Protein AF-A0A2E7HKB6-F1 (afdb_monomer)

Foldseek 3Di:
DPPPPCCDPVNVVVVVVVVVPPPCVVVVLVVLCVPPPPCSVVVVVVVVVVVVVVVVVVVVVVVVDDPCPPVVVVCVCVVCVVVVPPDPPDPDD

pLDDT: mean 70.66, std 13.35, range [36.53, 91.12]

Mean predicted aligned error: 14.7 Å

Solvent-accessible surface area (backbone atoms only — not comparable to full-atom values): 5750 Å² total; per-residue (Å²): 135,86,77,78,77,74,67,46,72,67,54,53,48,50,53,52,51,58,62,58,69,35,77,65,49,61,52,49,50,52,53,37,44,73,75,46,48,90,55,30,62,60,58,47,56,53,49,52,54,52,50,52,54,50,51,52,54,48,50,57,50,59,74,68,50,75,94,62,82,56,59,68,60,52,50,53,51,63,68,38,54,72,60,72,72,64,66,99,78,86,89,87,132

Sequence (93 aa):
MHLQRKIGVLGLTMIGVGGVIGSGWLFALMNAAQQAGPAAILSWAICGAAILLIALTYAEVCARLPVAWDGCRTSRMVAWWPLRWAGPHGLAS

Radius of gyration: 24.96 Å; Cα contacts (8 Å, |Δi|>4): 8; chains: 1; bounding box: 54×55×56 Å

Structure (mmCIF, N/CA/C/O backbone):
data_AF-A0A2E7HKB6-F1
#
_entry.id   AF-A0A2E7HKB6-F1
#
loop_
_atom_site.group_PDB
_atom_site.id
_atom_site.type_symbol
_atom_site.label_atom_id
_atom_site.label_alt_id
_atom_site.label_comp_id
_atom_site.label_asym_id
_atom_site.label_entity_id
_atom_site.label_seq_id
_atom_site.pdbx_PDB_ins_code
_atom_site.Cartn_x
_atom_site.Cartn_y
_atom_site.Cartn_z
_atom_site.occupancy
_atom_site.B_iso_or_equiv
_atom_site.auth_seq_id
_atom_site.auth_comp_id
_atom_site.auth_asym_id
_atom_site.auth_atom_id
_atom_site.pdbx_PDB_model_num
ATOM 1 N N . MET A 1 1 ? 25.202 2.005 -22.722 1.00 38.38 1 MET A N 1
ATOM 2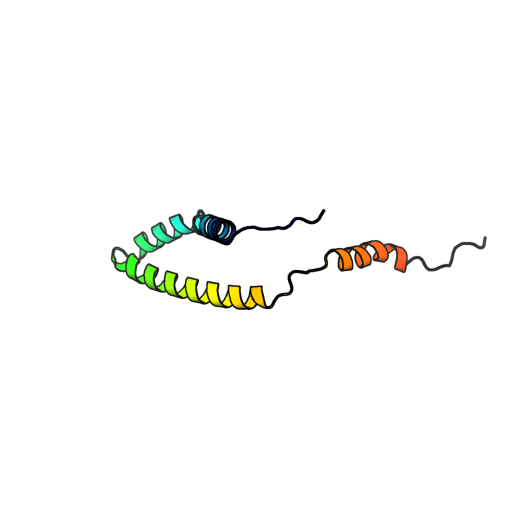 C CA . MET A 1 1 ? 24.977 0.910 -21.753 1.00 38.38 1 MET A CA 1
ATOM 3 C C . MET A 1 1 ? 23.489 0.591 -21.739 1.00 38.38 1 MET A C 1
ATOM 5 O O . MET A 1 1 ? 22.708 1.382 -21.229 1.00 38.38 1 MET A O 1
ATOM 9 N N . HIS A 1 2 ? 23.079 -0.492 -22.400 1.00 36.53 2 HIS A N 1
ATOM 10 C CA . HIS A 1 2 ? 21.675 -0.885 -22.515 1.00 36.53 2 HIS A CA 1
ATOM 11 C C . HIS A 1 2 ? 21.291 -1.649 -21.240 1.00 36.53 2 HIS A C 1
ATOM 13 O O . HIS A 1 2 ? 21.43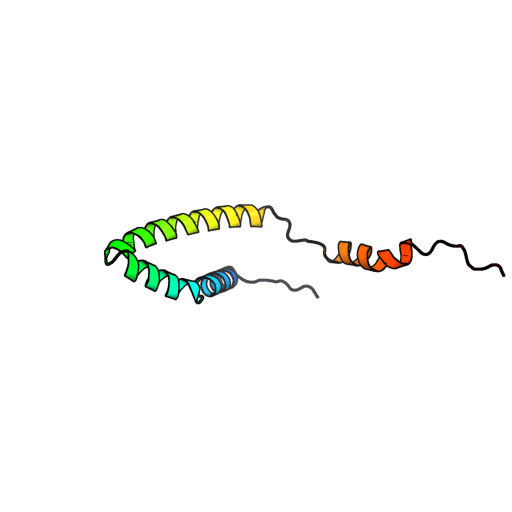5 -2.868 -21.180 1.00 36.53 2 HIS A O 1
ATOM 19 N N . LEU A 1 3 ? 20.867 -0.939 -20.186 1.00 50.69 3 LEU A N 1
ATOM 20 C CA . LEU A 1 3 ? 20.284 -1.601 -19.020 1.00 50.69 3 LEU A CA 1
ATOM 21 C C . LEU A 1 3 ? 18.935 -2.178 -19.445 1.00 50.69 3 LEU A C 1
ATOM 23 O O . LEU A 1 3 ? 17.919 -1.488 -19.464 1.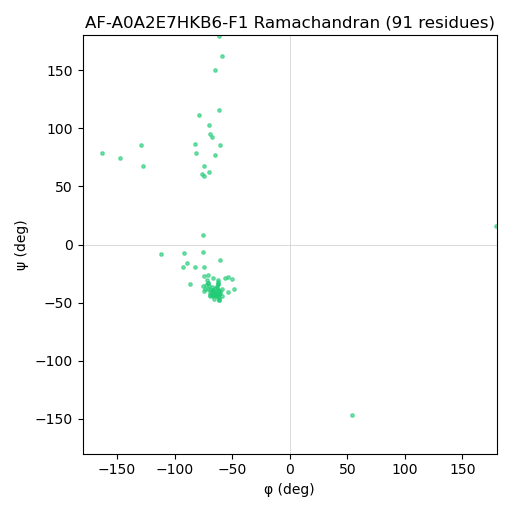00 50.69 3 LEU A O 1
ATOM 27 N N . GLN A 1 4 ? 18.944 -3.457 -19.811 1.00 50.62 4 GLN A N 1
ATOM 28 C CA . GLN A 1 4 ? 17.755 -4.293 -19.881 1.00 50.62 4 GLN A CA 1
ATOM 29 C C . GLN A 1 4 ? 17.174 -4.343 -18.466 1.00 50.62 4 GLN A C 1
ATOM 31 O O . GLN A 1 4 ? 17.514 -5.219 -17.672 1.00 50.62 4 GLN A O 1
ATOM 36 N N . ARG A 1 5 ? 16.356 -3.347 -18.110 1.00 57.41 5 ARG A N 1
ATOM 37 C CA . ARG A 1 5 ? 15.721 -3.226 -16.798 1.00 57.41 5 ARG A CA 1
ATOM 38 C C . ARG A 1 5 ? 14.595 -4.257 -16.720 1.00 57.41 5 ARG A C 1
ATOM 40 O O . ARG A 1 5 ? 13.421 -3.920 -16.689 1.00 57.41 5 ARG A O 1
ATOM 47 N N . LYS A 1 6 ? 14.968 -5.538 -16.709 1.00 57.00 6 LYS A N 1
ATOM 48 C CA . LYS A 1 6 ? 14.105 -6.669 -16.364 1.00 57.00 6 LYS A CA 1
ATOM 49 C C . LYS A 1 6 ? 13.908 -6.658 -14.848 1.00 57.00 6 LYS A C 1
ATOM 51 O O . LYS A 1 6 ? 14.292 -7.588 -14.150 1.00 57.00 6 LYS A O 1
ATOM 56 N N . ILE A 1 7 ? 13.359 -5.569 -14.315 1.00 62.97 7 ILE A N 1
ATOM 57 C CA . ILE A 1 7 ? 12.750 -5.630 -12.992 1.00 62.97 7 ILE A CA 1
ATOM 58 C C . ILE A 1 7 ? 11.493 -6.460 -13.230 1.00 62.97 7 ILE A C 1
ATOM 60 O O . ILE A 1 7 ? 10.555 -6.001 -13.874 1.00 62.97 7 ILE A O 1
ATOM 64 N N . GLY A 1 8 ? 11.540 -7.733 -12.839 1.00 75.75 8 GLY A N 1
ATOM 65 C CA . GLY A 1 8 ? 10.378 -8.608 -12.934 1.00 75.75 8 GLY A CA 1
ATOM 66 C C . GLY A 1 8 ? 9.219 -8.031 -12.125 1.00 75.75 8 GLY A C 1
ATOM 67 O O . GLY A 1 8 ? 9.428 -7.201 -11.239 1.00 75.75 8 GLY A O 1
ATOM 68 N N . VAL A 1 9 ? 8.002 -8.504 -12.391 1.00 77.75 9 VAL A N 1
ATOM 69 C CA . VAL A 1 9 ? 6.794 -8.098 -11.649 1.00 77.75 9 VAL A CA 1
ATOM 70 C C . VAL A 1 9 ? 7.027 -8.170 -10.135 1.00 77.75 9 VAL A C 1
ATOM 72 O O . VAL A 1 9 ? 6.653 -7.252 -9.420 1.00 77.75 9 VAL A O 1
ATOM 75 N N . LEU A 1 10 ? 7.765 -9.186 -9.673 1.00 80.31 10 LEU A N 1
ATOM 76 C CA . LEU A 1 10 ? 8.171 -9.349 -8.276 1.00 80.31 10 LEU A CA 1
ATOM 77 C C . LEU A 1 10 ? 9.034 -8.191 -7.735 1.00 80.31 10 LEU A C 1
ATOM 79 O O . LEU A 1 10 ? 8.866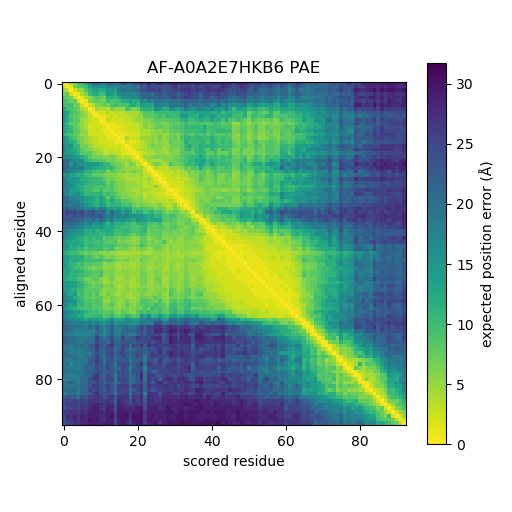 -7.770 -6.599 1.00 80.31 10 LEU A O 1
ATOM 83 N N . GLY A 1 11 ? 9.968 -7.662 -8.528 1.00 80.62 11 GLY A N 1
ATOM 84 C CA . GLY A 1 11 ? 10.801 -6.531 -8.111 1.00 80.62 11 GLY A CA 1
ATOM 85 C C . GLY A 1 11 ? 10.007 -5.226 -8.049 1.00 80.62 11 GLY A C 1
ATOM 86 O O . GLY A 1 11 ? 10.186 -4.440 -7.123 1.00 80.62 11 GLY A O 1
ATOM 87 N N . LEU A 1 12 ? 9.083 -5.023 -8.992 1.00 77.69 12 LEU A N 1
ATOM 88 C CA . LEU A 1 12 ? 8.167 -3.879 -8.987 1.00 77.69 12 LEU A CA 1
ATOM 89 C C . LEU A 1 12 ? 7.201 -3.927 -7.798 1.00 77.69 12 LEU A C 1
ATOM 91 O O . LEU A 1 12 ? 7.007 -2.908 -7.136 1.00 77.69 12 LEU A O 1
ATOM 95 N N . THR A 1 13 ? 6.638 -5.096 -7.484 1.00 82.12 13 THR A N 1
ATOM 96 C CA . THR A 1 13 ? 5.758 -5.250 -6.320 1.00 82.12 13 THR A CA 1
ATOM 97 C C . THR A 1 13 ? 6.523 -5.089 -5.015 1.00 82.12 13 THR A C 1
ATOM 99 O O . THR A 1 13 ? 6.028 -4.401 -4.133 1.00 82.12 13 THR A O 1
ATOM 102 N N . MET A 1 14 ? 7.744 -5.619 -4.890 1.00 82.75 14 MET A N 1
ATOM 103 C CA . MET A 1 14 ? 8.570 -5.433 -3.687 1.00 82.75 14 MET A CA 1
ATOM 104 C C . MET A 1 14 ? 8.945 -3.966 -3.440 1.00 82.75 14 MET A C 1
ATOM 106 O O . MET A 1 14 ? 8.935 -3.523 -2.295 1.00 82.75 14 MET A O 1
ATOM 110 N N . ILE A 1 15 ? 9.214 -3.187 -4.493 1.00 82.81 15 ILE A N 1
ATOM 111 C CA . ILE A 1 15 ? 9.452 -1.739 -4.372 1.00 82.81 15 ILE A CA 1
ATOM 112 C C . ILE A 1 15 ? 8.174 -1.014 -3.929 1.00 82.81 15 ILE A C 1
ATOM 114 O O . ILE A 1 15 ? 8.227 -0.174 -3.033 1.00 82.81 15 ILE A O 1
ATOM 118 N N . GLY A 1 16 ? 7.024 -1.359 -4.518 1.00 77.81 16 GLY A N 1
ATOM 119 C CA . GLY A 1 16 ? 5.733 -0.798 -4.114 1.00 77.81 16 GLY A CA 1
ATOM 120 C C . GLY A 1 16 ? 5.384 -1.126 -2.660 1.00 77.81 16 GLY A C 1
ATOM 121 O O . GLY A 1 16 ? 5.055 -0.234 -1.884 1.00 77.81 16 GLY A O 1
ATOM 122 N N . VAL A 1 17 ? 5.533 -2.391 -2.264 1.00 81.81 17 VAL A N 1
ATOM 123 C CA . VAL A 1 17 ? 5.280 -2.876 -0.900 1.00 81.81 17 VAL A CA 1
ATOM 124 C C . VAL A 1 17 ? 6.239 -2.222 0.099 1.00 81.81 17 VAL A C 1
ATOM 126 O O . VAL A 1 17 ? 5.792 -1.732 1.133 1.00 81.81 17 VAL A O 1
ATOM 129 N N . GLY A 1 18 ? 7.532 -2.122 -0.222 1.00 81.25 18 GLY A N 1
ATOM 130 C CA . GLY A 1 18 ? 8.511 -1.425 0.617 1.00 81.25 18 GLY A CA 1
ATOM 131 C C . GL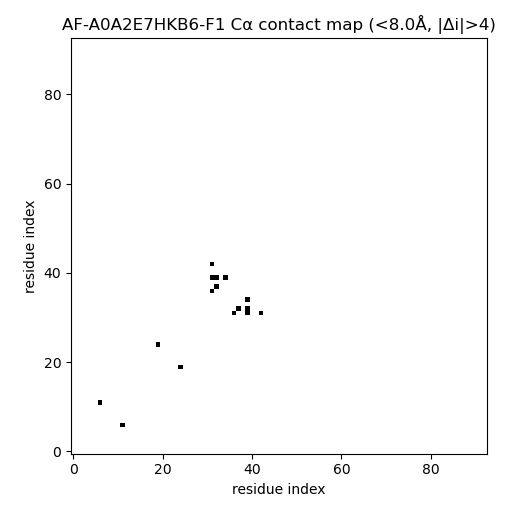Y A 1 18 ? 8.219 0.071 0.780 1.00 81.25 18 GLY A C 1
ATOM 132 O O . GLY A 1 18 ? 8.433 0.619 1.858 1.00 81.25 18 GLY A O 1
ATOM 133 N N . GLY A 1 19 ? 7.677 0.724 -0.254 1.00 79.94 19 GLY A N 1
ATOM 134 C CA . GLY A 1 19 ? 7.239 2.121 -0.187 1.00 79.94 19 GLY A CA 1
ATOM 135 C C . GLY A 1 19 ? 5.994 2.334 0.682 1.00 79.94 19 GLY A C 1
ATOM 136 O O . GLY A 1 19 ? 5.907 3.336 1.389 1.00 79.94 19 GLY A O 1
ATOM 137 N N . VAL A 1 20 ? 5.052 1.384 0.674 1.00 77.75 20 VAL A N 1
ATOM 138 C CA . VAL A 1 20 ? 3.821 1.442 1.486 1.00 77.75 20 VAL A CA 1
ATOM 139 C C . VAL A 1 20 ? 4.090 1.129 2.963 1.00 77.75 20 VAL A C 1
ATOM 141 O O . VAL A 1 20 ? 3.501 1.764 3.834 1.00 77.75 20 VAL A O 1
ATOM 144 N N . ILE A 1 21 ? 5.014 0.207 3.264 1.00 83.56 21 ILE A N 1
ATOM 145 C CA . ILE A 1 21 ? 5.366 -0.221 4.637 1.00 83.56 21 ILE A CA 1
ATOM 146 C C . ILE A 1 21 ? 6.237 0.825 5.389 1.00 83.56 21 ILE A C 1
ATOM 148 O O . ILE A 1 21 ? 6.698 0.590 6.504 1.00 83.56 21 ILE A O 1
ATOM 152 N N . GLY A 1 22 ? 6.443 2.023 4.829 1.00 78.56 22 GLY A N 1
ATOM 153 C CA . GLY A 1 22 ? 7.161 3.118 5.492 1.00 78.56 22 GLY A CA 1
ATOM 154 C C . GLY A 1 22 ? 6.518 3.613 6.801 1.00 78.56 22 GLY A C 1
ATOM 155 O O . GLY A 1 22 ? 5.449 3.171 7.227 1.00 78.56 22 GLY A O 1
ATOM 156 N N . SER A 1 23 ? 7.156 4.601 7.437 1.00 72.38 23 SER A N 1
ATOM 157 C CA . SER A 1 23 ? 6.748 5.144 8.746 1.00 72.38 23 SER A CA 1
ATOM 158 C C . SER A 1 23 ? 5.280 5.600 8.812 1.00 72.38 23 SER A C 1
ATOM 160 O O . SER A 1 23 ? 4.659 5.508 9.869 1.00 72.38 23 SER A O 1
ATOM 162 N N . GLY A 1 24 ? 4.685 6.014 7.689 1.00 71.75 24 GLY A N 1
ATOM 163 C CA . GLY A 1 24 ? 3.282 6.432 7.607 1.00 71.75 24 GLY A CA 1
ATOM 164 C C . GLY A 1 24 ? 2.258 5.344 7.955 1.00 71.75 24 GLY A C 1
ATOM 165 O O . GLY A 1 24 ? 1.218 5.670 8.519 1.00 71.75 24 GLY A O 1
ATOM 166 N N . TRP A 1 25 ? 2.543 4.063 7.700 1.00 79.44 25 TRP A N 1
ATOM 167 C CA . TRP A 1 25 ? 1.613 2.963 7.998 1.00 79.44 25 TRP A CA 1
ATOM 168 C C . TRP A 1 25 ? 1.441 2.734 9.503 1.00 79.44 25 TRP A C 1
ATOM 170 O O . TRP A 1 25 ? 0.323 2.569 9.995 1.00 79.44 25 TRP A O 1
ATOM 180 N N . LEU A 1 26 ? 2.549 2.788 10.251 1.00 76.38 26 LEU A N 1
ATOM 181 C CA . LEU A 1 26 ? 2.547 2.618 11.706 1.00 76.38 26 LEU A CA 1
ATOM 182 C C . LEU A 1 26 ? 1.836 3.786 12.401 1.00 76.38 26 LEU A C 1
ATOM 184 O O . LEU A 1 26 ? 1.002 3.570 13.282 1.00 76.38 26 LEU A O 1
ATOM 188 N N . PHE A 1 27 ? 2.108 5.022 11.969 1.00 76.00 27 PHE A N 1
ATOM 189 C CA . PHE A 1 27 ? 1.457 6.207 12.531 1.00 76.00 27 PHE A CA 1
ATOM 190 C C . PHE A 1 27 ? -0.022 6.320 12.129 1.00 76.00 27 PHE A C 1
ATOM 192 O O . PHE A 1 27 ? -0.835 6.752 12.946 1.00 76.00 27 PHE A O 1
ATOM 199 N N . ALA A 1 28 ? -0.400 5.879 10.923 1.00 75.81 28 ALA A N 1
ATOM 200 C CA . ALA A 1 28 ? -1.799 5.827 10.499 1.00 75.81 28 ALA A CA 1
ATOM 201 C C . ALA A 1 28 ? -2.615 4.821 11.327 1.00 75.81 28 ALA A C 1
ATOM 203 O O . ALA A 1 28 ? -3.722 5.155 11.749 1.00 75.81 28 ALA A O 1
ATOM 204 N N . LEU A 1 29 ? -2.069 3.630 11.620 1.00 77.19 29 LEU A N 1
ATOM 205 C CA . LEU A 1 29 ? -2.712 2.661 12.521 1.00 77.19 29 LEU A CA 1
ATOM 206 C C . LEU A 1 29 ? -2.892 3.228 13.923 1.00 77.19 29 LEU A C 1
ATOM 208 O O . LEU A 1 29 ? -3.972 3.113 14.495 1.00 77.19 29 LEU A O 1
ATOM 212 N N . MET A 1 30 ? -1.832 3.829 14.466 1.00 77.12 30 MET A N 1
ATOM 213 C CA . MET A 1 30 ? -1.851 4.372 15.818 1.00 77.12 30 MET A CA 1
ATOM 214 C C . MET A 1 30 ? -2.900 5.479 15.948 1.00 77.12 30 MET A C 1
ATOM 216 O O . MET A 1 30 ? -3.725 5.433 16.856 1.00 77.12 30 MET A O 1
ATOM 220 N N . ASN A 1 31 ? -2.953 6.411 14.993 1.00 75.44 31 ASN A N 1
ATOM 221 C CA . ASN A 1 31 ? -3.964 7.468 14.982 1.00 75.44 31 ASN A CA 1
ATOM 222 C C . ASN A 1 31 ? -5.385 6.935 14.749 1.00 75.44 31 ASN A C 1
ATOM 224 O O . ASN A 1 31 ? -6.317 7.416 15.392 1.00 75.44 31 ASN A O 1
ATOM 228 N N . ALA A 1 32 ? -5.563 5.941 13.873 1.00 74.06 32 ALA A N 1
ATOM 229 C CA . ALA A 1 32 ? -6.869 5.330 13.626 1.00 74.06 32 ALA A CA 1
ATOM 230 C C . ALA A 1 32 ? -7.384 4.554 14.851 1.00 74.06 32 ALA A C 1
ATOM 232 O O . ALA A 1 32 ? -8.558 4.665 15.198 1.00 74.06 32 ALA A O 1
ATOM 233 N N . ALA A 1 33 ? -6.510 3.816 15.540 1.00 74.62 33 ALA A N 1
ATOM 234 C CA . ALA A 1 33 ? -6.849 3.082 16.757 1.00 74.62 33 ALA A CA 1
ATOM 235 C C . ALA A 1 33 ? -7.193 4.023 17.924 1.00 74.62 33 ALA A C 1
ATOM 237 O O . ALA A 1 33 ? -8.141 3.756 18.661 1.00 74.62 33 ALA A O 1
ATOM 238 N N . GLN A 1 34 ? -6.466 5.138 18.063 1.00 71.88 34 GLN A N 1
ATOM 239 C CA . GLN A 1 34 ? -6.720 6.157 19.090 1.00 71.88 34 GLN A CA 1
ATOM 240 C C . GLN A 1 34 ? -8.044 6.904 18.860 1.00 71.88 34 GLN A C 1
ATOM 242 O O . GLN A 1 34 ? -8.733 7.226 19.822 1.00 71.88 34 GLN A O 1
ATOM 247 N N . GLN A 1 35 ? -8.414 7.169 17.602 1.00 70.94 35 GLN A N 1
ATOM 248 C CA . GLN A 1 35 ? -9.621 7.938 17.272 1.00 70.94 35 GLN A CA 1
ATOM 249 C C . GLN A 1 35 ? -10.898 7.090 17.184 1.00 70.94 35 GLN A C 1
ATOM 251 O O . GLN A 1 35 ? -11.966 7.585 17.530 1.00 70.94 35 GLN A O 1
ATOM 256 N N . ALA A 1 36 ? -10.823 5.838 16.717 1.00 66.06 36 ALA A N 1
ATOM 257 C CA . ALA A 1 36 ? -12.015 5.045 16.386 1.00 66.06 36 ALA A CA 1
ATOM 258 C C . ALA A 1 36 ? -12.270 3.836 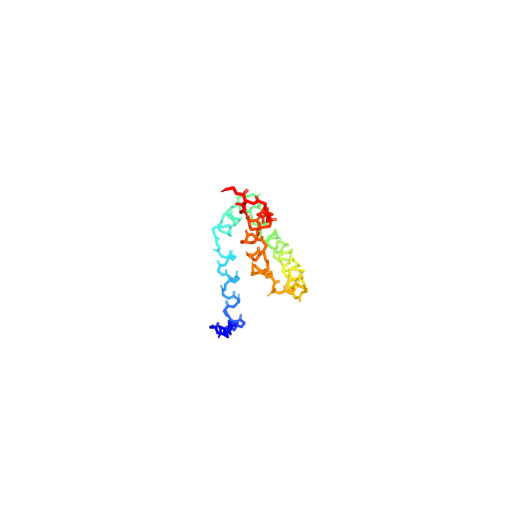17.310 1.00 66.06 36 ALA A C 1
ATOM 260 O O . ALA A 1 36 ? -13.316 3.193 17.188 1.00 66.06 36 ALA A O 1
ATOM 261 N N . GLY A 1 37 ? -11.352 3.486 18.222 1.00 69.31 37 GLY A N 1
ATOM 262 C CA . GLY A 1 37 ? -11.475 2.255 19.015 1.00 69.31 37 GLY A CA 1
ATOM 263 C C . GLY A 1 37 ? -11.653 1.013 18.111 1.00 69.31 37 GLY A C 1
ATOM 264 O O . GLY A 1 37 ? -11.125 0.996 16.998 1.00 69.31 37 GLY A O 1
ATOM 265 N N . PRO A 1 38 ? -12.411 -0.033 18.501 1.00 67.94 38 PRO A N 1
ATOM 266 C CA . PRO A 1 38 ? -12.590 -1.243 17.681 1.00 67.94 38 PRO A CA 1
ATOM 267 C C . PRO A 1 38 ? -13.242 -0.998 16.302 1.00 67.94 38 PRO A C 1
ATOM 269 O O . PRO A 1 38 ? -13.155 -1.860 15.428 1.00 67.94 38 PRO A O 1
ATOM 272 N N . ALA A 1 39 ? -13.832 0.181 16.056 1.00 72.38 39 ALA A N 1
ATOM 273 C CA . ALA A 1 39 ? -14.351 0.569 14.741 1.00 72.38 39 ALA A CA 1
ATOM 274 C C . ALA A 1 39 ? -13.250 0.963 13.730 1.00 72.38 39 ALA A C 1
ATOM 276 O O . ALA A 1 39 ? -13.540 1.143 12.545 1.00 72.38 39 ALA A O 1
ATOM 277 N N . ALA A 1 40 ? -11.981 1.048 14.151 1.00 72.44 40 ALA A N 1
ATOM 278 C CA . ALA A 1 40 ? -10.844 1.373 13.282 1.00 72.44 40 ALA A CA 1
ATOM 279 C C . ALA A 1 40 ? -10.707 0.428 12.070 1.00 72.44 40 ALA A C 1
ATOM 281 O O . ALA A 1 40 ? -10.255 0.851 11.006 1.00 72.44 40 ALA A O 1
ATOM 282 N N . ILE A 1 41 ? -11.157 -0.824 12.202 1.00 75.19 41 ILE A N 1
ATOM 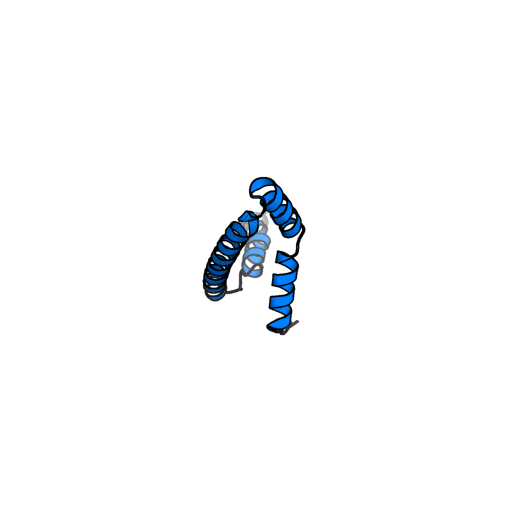283 C CA . ILE A 1 41 ? -11.132 -1.839 11.136 1.00 75.19 41 ILE A CA 1
ATOM 284 C C . ILE A 1 41 ? -12.015 -1.435 9.941 1.00 75.19 41 ILE A C 1
ATOM 286 O O . ILE A 1 41 ? -11.635 -1.667 8.793 1.00 75.19 41 ILE A O 1
ATOM 290 N N . LEU A 1 42 ? -13.157 -0.779 10.183 1.00 78.44 42 LEU A N 1
ATOM 291 C CA . LEU A 1 42 ? -14.059 -0.318 9.116 1.00 78.44 42 LEU A CA 1
ATOM 292 C C . LEU A 1 42 ? -13.438 0.823 8.301 1.00 78.44 42 LEU A C 1
ATOM 294 O O . LEU A 1 42 ? -13.478 0.799 7.073 1.00 78.44 42 LEU A O 1
ATOM 298 N N . SER A 1 43 ? -12.813 1.790 8.980 1.00 82.75 43 SER A N 1
ATOM 299 C CA . SER A 1 43 ? -12.075 2.883 8.327 1.00 82.75 43 SER A CA 1
ATOM 300 C C . SER A 1 43 ? -10.948 2.340 7.444 1.00 82.75 43 SER A C 1
ATOM 302 O O . SER A 1 43 ? -10.732 2.794 6.320 1.00 82.75 43 SER A O 1
ATOM 304 N N . TRP A 1 44 ? -10.288 1.284 7.914 1.00 80.25 44 TRP A N 1
ATOM 305 C CA . TRP A 1 44 ? -9.225 0.608 7.188 1.00 80.25 44 TRP A CA 1
ATOM 306 C C . TRP A 1 44 ? -9.684 -0.078 5.903 1.00 80.25 44 TRP A C 1
ATOM 308 O O . TRP A 1 44 ? -9.031 0.061 4.869 1.00 80.25 44 TRP A O 1
ATOM 318 N N . ALA A 1 45 ? -10.826 -0.764 5.943 1.00 84.62 45 ALA A N 1
ATOM 319 C CA . ALA A 1 45 ? -11.409 -1.385 4.757 1.00 84.62 45 ALA A CA 1
ATOM 320 C C . ALA A 1 45 ? -11.747 -0.339 3.678 1.00 84.62 45 ALA A C 1
ATOM 322 O O . ALA A 1 45 ? -11.442 -0.536 2.500 1.00 84.62 45 ALA A O 1
ATOM 323 N N . ILE A 1 46 ? -12.309 0.803 4.086 1.00 86.25 46 ILE A N 1
ATOM 324 C CA . ILE A 1 46 ? -12.646 1.911 3.179 1.00 86.25 46 ILE A CA 1
ATOM 325 C C . ILE A 1 46 ? -11.372 2.549 2.607 1.00 86.25 46 ILE A C 1
ATOM 327 O O . ILE A 1 46 ? -11.292 2.809 1.406 1.00 86.25 46 ILE A O 1
ATOM 331 N N . CYS A 1 47 ? -10.350 2.748 3.442 1.00 85.00 47 CYS A N 1
ATOM 332 C CA . CYS A 1 47 ? -9.059 3.282 3.016 1.00 85.00 47 CYS A CA 1
ATOM 333 C C . CYS A 1 47 ? -8.364 2.352 2.004 1.00 85.00 47 CYS A C 1
ATOM 335 O O . CYS A 1 47 ? -7.907 2.811 0.959 1.00 85.00 47 CYS A O 1
ATOM 337 N N . GLY A 1 48 ? -8.361 1.037 2.251 1.00 85.38 48 GLY A N 1
ATOM 338 C CA . GLY A 1 48 ? -7.815 0.043 1.320 1.00 85.38 48 GLY A CA 1
ATOM 339 C C . GLY A 1 48 ? -8.523 0.046 -0.038 1.00 85.38 48 GLY A C 1
ATOM 340 O O . GLY A 1 48 ? -7.864 0.021 -1.079 1.00 85.38 48 GLY A O 1
ATOM 341 N N . ALA A 1 49 ? -9.855 0.157 -0.040 1.00 89.06 49 ALA A N 1
ATOM 342 C CA . ALA A 1 49 ? -10.632 0.280 -1.272 1.00 89.06 49 ALA A CA 1
ATOM 343 C C . ALA A 1 49 ? -10.299 1.573 -2.042 1.00 89.06 49 ALA A C 1
ATOM 345 O O . ALA A 1 49 ? -10.108 1.536 -3.259 1.00 89.06 49 ALA A O 1
ATOM 346 N N . ALA A 1 50 ? -10.165 2.705 -1.344 1.00 90.25 50 ALA A N 1
ATOM 347 C CA . ALA A 1 50 ? -9.782 3.975 -1.958 1.00 90.25 50 ALA A CA 1
ATOM 348 C C . ALA A 1 50 ? -8.366 3.923 -2.564 1.00 90.25 50 ALA A C 1
ATOM 350 O O . ALA A 1 50 ? -8.165 4.351 -3.700 1.00 90.25 50 ALA A O 1
ATOM 351 N N . ILE A 1 51 ? -7.396 3.343 -1.849 1.00 86.44 51 ILE A N 1
ATOM 352 C CA . ILE A 1 51 ? -6.015 3.184 -2.330 1.00 86.44 51 ILE A CA 1
ATOM 353 C C . ILE A 1 51 ? -5.964 2.295 -3.580 1.00 86.44 51 ILE A C 1
ATOM 355 O O . ILE A 1 51 ? -5.230 2.617 -4.512 1.00 86.44 51 ILE A O 1
ATOM 359 N N . LEU A 1 52 ? -6.762 1.222 -3.652 1.00 86.94 52 LEU A N 1
ATOM 360 C CA . LEU A 1 52 ? -6.847 0.370 -4.848 1.00 86.94 52 LEU A CA 1
ATOM 361 C C . LEU A 1 52 ? -7.350 1.137 -6.079 1.00 86.94 52 LEU A C 1
ATOM 363 O O . LEU A 1 52 ? -6.782 0.997 -7.163 1.00 86.94 52 LEU A O 1
ATOM 367 N N . LEU A 1 53 ? -8.375 1.978 -5.916 1.00 91.12 53 LEU A N 1
ATOM 368 C CA . LEU A 1 53 ? -8.890 2.822 -7.001 1.00 91.12 53 LEU A CA 1
ATOM 369 C C . LEU A 1 53 ? -7.843 3.844 -7.472 1.00 91.12 53 LEU A C 1
ATOM 371 O O . LEU A 1 53 ? -7.668 4.062 -8.675 1.00 91.12 53 LEU A O 1
ATOM 375 N N . ILE A 1 54 ? -7.105 4.440 -6.534 1.00 89.38 54 ILE A N 1
ATOM 376 C CA . ILE A 1 54 ? -6.011 5.368 -6.848 1.00 89.38 54 ILE A CA 1
ATOM 377 C C . ILE A 1 54 ? -4.872 4.633 -7.567 1.00 89.38 54 ILE A C 1
ATOM 379 O O . ILE A 1 54 ? -4.356 5.125 -8.565 1.00 89.38 54 ILE A O 1
ATOM 383 N N . ALA A 1 55 ? -4.501 3.434 -7.118 1.00 87.00 55 ALA A N 1
ATOM 384 C CA . ALA A 1 55 ? -3.454 2.639 -7.753 1.00 87.00 55 ALA A CA 1
ATOM 385 C C . ALA A 1 55 ? -3.820 2.253 -9.195 1.00 87.00 55 ALA A C 1
ATOM 387 O O . ALA A 1 55 ? -2.965 2.312 -10.079 1.00 87.00 55 ALA A O 1
ATOM 388 N N . LEU A 1 56 ? -5.088 1.914 -9.452 1.00 88.06 56 LEU A N 1
ATOM 389 C CA . LEU A 1 56 ? -5.574 1.595 -10.795 1.00 88.06 56 LEU A CA 1
ATOM 390 C C . LEU A 1 56 ? -5.522 2.815 -11.725 1.00 88.06 56 LEU A C 1
ATOM 392 O O . LEU A 1 56 ? -5.014 2.720 -12.841 1.00 88.06 56 LEU A O 1
ATOM 396 N N . THR A 1 57 ? -5.997 3.974 -11.260 1.00 89.81 57 THR A N 1
ATOM 397 C CA . THR A 1 57 ? -5.936 5.218 -12.049 1.00 89.81 57 THR A CA 1
ATOM 398 C C . THR A 1 57 ? -4.495 5.667 -12.285 1.00 89.81 57 THR A C 1
ATOM 400 O O . THR A 1 57 ? -4.156 6.095 -13.387 1.00 89.81 57 THR A O 1
ATOM 403 N N . TYR A 1 58 ? -3.614 5.498 -11.298 1.00 82.75 58 TYR A N 1
ATOM 404 C CA . TYR A 1 58 ? -2.186 5.761 -11.450 1.00 82.75 58 TYR A CA 1
ATOM 405 C C . TYR A 1 58 ? -1.534 4.819 -12.471 1.00 82.75 58 TYR A C 1
ATOM 407 O O . TYR A 1 58 ? -0.779 5.280 -13.322 1.00 82.75 58 TYR A O 1
ATOM 415 N N . ALA A 1 59 ? -1.865 3.524 -12.452 1.00 85.44 59 ALA A N 1
ATOM 416 C CA . ALA A 1 59 ? -1.377 2.558 -13.437 1.00 85.44 59 ALA A CA 1
ATOM 417 C C . ALA A 1 59 ? -1.829 2.907 -14.867 1.00 85.44 59 ALA A C 1
ATOM 419 O O . ALA A 1 59 ? -1.012 2.866 -15.787 1.00 85.44 59 ALA A O 1
ATOM 420 N N . GLU A 1 60 ? -3.088 3.322 -15.047 1.00 88.56 60 GLU A N 1
ATOM 421 C CA . GLU A 1 60 ? -3.616 3.822 -16.327 1.00 88.56 60 GLU A CA 1
ATOM 422 C C . GLU A 1 60 ? -2.841 5.047 -16.833 1.00 88.56 60 GLU A C 1
ATOM 424 O O . GLU A 1 60 ? -2.482 5.127 -18.009 1.00 88.56 60 GLU A O 1
ATOM 429 N N . VAL A 1 61 ? -2.537 6.000 -15.949 1.00 86.06 61 VAL A N 1
ATOM 430 C CA . VAL A 1 61 ? -1.769 7.202 -16.305 1.00 86.06 61 VAL A CA 1
ATOM 431 C C . VAL A 1 61 ? -0.313 6.851 -16.626 1.00 86.06 61 VAL A C 1
ATOM 433 O O . VAL A 1 61 ? 0.219 7.306 -17.639 1.00 86.06 61 VAL A O 1
ATOM 436 N N . CYS A 1 62 ? 0.327 5.999 -15.825 1.00 77.75 62 CYS A N 1
ATOM 437 C CA . CYS A 1 62 ? 1.690 5.526 -16.066 1.00 77.75 62 CYS A CA 1
ATOM 438 C C . CYS A 1 62 ? 1.824 4.735 -17.372 1.00 77.75 62 CYS A C 1
ATOM 440 O O . CYS A 1 62 ? 2.868 4.818 -18.014 1.00 77.75 62 CYS A O 1
ATOM 442 N N . ALA A 1 63 ? 0.785 4.008 -17.788 1.00 76.44 63 ALA A N 1
ATOM 443 C CA . ALA A 1 63 ? 0.762 3.311 -19.072 1.00 76.44 63 ALA A CA 1
ATOM 444 C C . ALA A 1 63 ? 0.656 4.273 -20.272 1.00 76.44 63 ALA A C 1
ATOM 446 O O . ALA A 1 63 ? 1.107 3.939 -21.367 1.00 76.44 63 ALA A O 1
ATOM 447 N N . ARG A 1 64 ? 0.079 5.469 -20.078 1.00 78.06 64 ARG A N 1
ATOM 448 C CA . ARG A 1 64 ? -0.105 6.486 -21.132 1.00 78.06 64 ARG A CA 1
ATOM 449 C C . ARG A 1 64 ? 1.025 7.505 -21.217 1.00 78.06 64 ARG A C 1
ATOM 451 O O . ARG A 1 64 ? 1.159 8.163 -22.245 1.00 78.06 64 ARG A O 1
ATOM 458 N N . LEU A 1 65 ? 1.823 7.659 -20.164 1.00 68.38 65 LEU A N 1
ATOM 459 C CA . LEU A 1 65 ? 2.989 8.536 -20.167 1.00 68.38 65 LEU A CA 1
ATOM 460 C C . LEU A 1 65 ? 4.146 7.833 -20.899 1.00 68.38 65 LEU A C 1
ATOM 462 O O . LEU A 1 65 ? 4.692 6.867 -20.360 1.00 68.38 65 LEU A O 1
ATOM 466 N N . PRO A 1 66 ? 4.573 8.290 -22.095 1.00 55.72 66 PRO A N 1
ATOM 467 C CA . PRO A 1 66 ? 5.795 7.776 -22.691 1.00 55.72 66 PRO A CA 1
ATOM 468 C C . PRO A 1 66 ? 6.944 8.111 -21.738 1.00 55.72 66 PRO A C 1
ATOM 470 O O . PRO A 1 66 ? 7.231 9.276 -21.466 1.00 55.72 66 PRO A O 1
ATOM 473 N N . VAL A 1 67 ? 7.581 7.076 -21.189 1.00 61.94 67 VAL A N 1
ATOM 474 C CA . VAL A 1 67 ? 8.751 7.162 -20.301 1.00 61.94 67 VAL A CA 1
ATOM 475 C C . VAL A 1 67 ? 9.991 7.605 -21.079 1.00 61.94 67 VAL A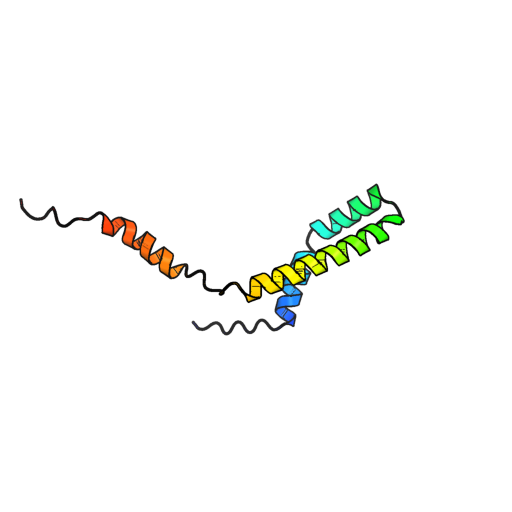 C 1
ATOM 477 O O . VAL A 1 67 ? 10.982 6.895 -21.209 1.00 61.94 67 VAL A O 1
ATOM 480 N N . ALA A 1 68 ? 9.926 8.807 -21.624 1.00 55.22 68 ALA A N 1
ATOM 481 C CA . ALA A 1 68 ? 11.041 9.540 -22.173 1.00 55.22 68 ALA A CA 1
ATOM 482 C C . ALA A 1 68 ? 10.747 11.014 -21.909 1.00 55.22 68 ALA A C 1
ATOM 484 O O . ALA A 1 68 ? 10.375 11.771 -22.792 1.00 55.22 68 ALA A O 1
ATOM 485 N N . TRP A 1 69 ? 10.906 11.429 -20.654 1.00 50.44 69 TRP A N 1
ATOM 486 C CA . TRP A 1 69 ? 11.353 12.794 -20.432 1.00 50.44 69 TRP A CA 1
ATOM 487 C C . TRP A 1 69 ? 12.783 12.821 -20.956 1.00 50.44 69 TRP A C 1
ATOM 489 O O . TRP A 1 69 ? 13.711 12.405 -20.259 1.00 50.44 69 TRP A O 1
ATOM 499 N N . ASP A 1 70 ? 12.965 13.190 -22.223 1.00 57.62 70 ASP A N 1
ATOM 500 C CA . ASP A 1 70 ? 14.279 13.390 -22.820 1.00 57.62 70 ASP A CA 1
ATOM 501 C C . ASP A 1 70 ? 14.985 14.573 -22.145 1.00 57.62 70 ASP A C 1
ATOM 503 O O . ASP A 1 70 ? 15.130 15.664 -22.695 1.00 57.62 70 ASP A O 1
ATOM 507 N N . GLY A 1 71 ? 15.513 14.323 -20.943 1.00 54.97 71 GLY A N 1
ATOM 508 C CA . GLY A 1 71 ? 16.464 15.197 -20.267 1.00 54.97 71 GLY A CA 1
ATOM 509 C C . GLY A 1 71 ? 17.628 15.565 -21.190 1.00 54.97 71 GLY A C 1
ATOM 510 O O . GLY A 1 71 ? 18.105 16.689 -21.138 1.00 54.97 71 GLY A O 1
ATOM 511 N N . CYS A 1 72 ? 17.996 14.693 -22.138 1.00 54.00 72 CYS A N 1
ATOM 512 C CA . CYS A 1 72 ? 19.002 14.985 -23.161 1.00 54.00 72 CYS A CA 1
ATOM 513 C C . CYS A 1 72 ? 18.592 16.071 -24.176 1.00 54.00 72 CYS A C 1
ATOM 515 O O . CYS A 1 72 ? 19.473 16.773 -24.678 1.00 54.00 72 CYS A O 1
ATOM 517 N N . ARG A 1 73 ? 17.297 16.263 -24.478 1.00 51.59 73 ARG A N 1
ATOM 518 C CA . ARG A 1 73 ? 16.843 17.372 -25.341 1.00 51.59 73 ARG A CA 1
ATOM 519 C C . ARG A 1 73 ? 16.921 18.707 -24.595 1.00 51.59 73 ARG A C 1
ATOM 521 O O . ARG A 1 73 ? 17.373 19.698 -25.167 1.00 51.59 73 ARG A O 1
ATOM 528 N N . THR A 1 74 ? 16.591 18.702 -23.304 1.00 57.41 74 THR A N 1
ATOM 529 C CA . THR A 1 74 ? 16.732 19.861 -22.406 1.00 57.41 74 THR A CA 1
ATOM 530 C C . THR A 1 74 ? 18.193 20.207 -22.115 1.00 57.41 74 THR A C 1
ATOM 532 O O . THR A 1 74 ? 18.553 21.384 -22.149 1.00 57.41 74 THR A O 1
ATOM 535 N N . SER A 1 75 ? 19.079 19.222 -21.928 1.00 51.81 75 SER A N 1
ATOM 536 C CA . SER A 1 75 ? 20.516 19.480 -21.756 1.00 51.81 75 SER A CA 1
ATOM 537 C C . SER A 1 75 ? 21.126 20.131 -22.993 1.00 51.81 75 SER A C 1
ATOM 539 O O . SER A 1 75 ? 22.000 20.980 -22.860 1.00 51.81 75 SER A O 1
ATOM 541 N N . ARG A 1 76 ? 20.641 19.798 -24.198 1.00 55.19 76 ARG A N 1
ATOM 542 C CA . ARG A 1 76 ? 21.117 20.436 -25.429 1.00 55.19 76 ARG A CA 1
ATOM 543 C C . ARG A 1 76 ? 20.633 21.884 -25.564 1.00 55.19 76 ARG A C 1
ATOM 545 O O . ARG A 1 76 ? 21.383 22.683 -26.102 1.00 55.19 76 ARG A O 1
ATOM 552 N N . MET A 1 77 ? 19.457 22.251 -25.041 1.00 55.97 77 MET A N 1
ATOM 553 C CA . MET A 1 77 ? 19.010 23.656 -24.990 1.00 55.97 77 MET A CA 1
ATOM 554 C C . MET A 1 77 ? 19.732 24.469 -23.911 1.00 55.97 77 MET A C 1
ATOM 556 O O . MET A 1 77 ? 20.119 25.602 -24.175 1.00 55.97 77 MET A O 1
ATOM 560 N N . VAL A 1 78 ? 19.972 23.896 -22.728 1.00 65.75 78 VAL A N 1
ATOM 561 C CA . VAL A 1 78 ? 20.690 24.571 -21.630 1.00 65.75 78 VAL A CA 1
ATOM 562 C C . VAL A 1 78 ? 22.189 24.701 -21.919 1.00 65.75 78 VAL A C 1
ATOM 564 O O . VAL A 1 78 ? 22.778 25.726 -21.596 1.00 65.75 78 VAL A O 1
ATOM 567 N N . ALA A 1 79 ? 22.805 23.721 -22.587 1.00 64.06 79 ALA A N 1
ATOM 568 C CA . ALA A 1 79 ? 24.206 23.809 -23.009 1.00 64.06 79 ALA A CA 1
ATOM 569 C C . ALA A 1 79 ? 24.418 24.751 -24.212 1.00 64.06 79 ALA A C 1
ATOM 571 O O . ALA A 1 79 ? 25.495 25.322 -24.353 1.00 64.06 79 ALA A O 1
ATOM 572 N N . TRP A 1 80 ? 23.406 24.941 -25.069 1.00 52.88 80 TRP A N 1
ATOM 573 C CA . TRP A 1 80 ? 23.448 25.905 -26.182 1.00 52.88 80 TRP A CA 1
ATOM 574 C C . TRP A 1 80 ? 22.956 27.309 -25.814 1.00 52.88 80 TRP A C 1
ATOM 576 O O . TRP A 1 80 ? 23.229 28.253 -26.553 1.00 52.88 80 TRP A O 1
ATOM 586 N N . TRP A 1 81 ? 22.255 27.473 -24.689 1.00 58.12 81 TRP A N 1
ATOM 587 C CA . TRP A 1 81 ? 21.756 28.766 -24.211 1.00 58.12 81 TRP A CA 1
ATOM 588 C C . TRP A 1 81 ? 22.857 29.840 -24.092 1.00 58.12 81 TRP A C 1
ATOM 590 O O . TRP A 1 81 ? 22.612 30.955 -24.552 1.00 58.12 81 TRP A O 1
ATOM 600 N N . PRO A 1 82 ? 24.084 29.538 -23.614 1.00 65.44 82 PRO A N 1
ATOM 601 C CA . PRO A 1 82 ? 25.179 30.512 -23.595 1.00 65.44 82 PRO A CA 1
ATOM 602 C C . PRO A 1 82 ? 25.734 30.831 -24.991 1.00 65.44 82 PRO A C 1
ATOM 604 O O . PRO A 1 82 ? 26.142 31.955 -25.257 1.00 65.44 82 PRO A O 1
ATOM 607 N N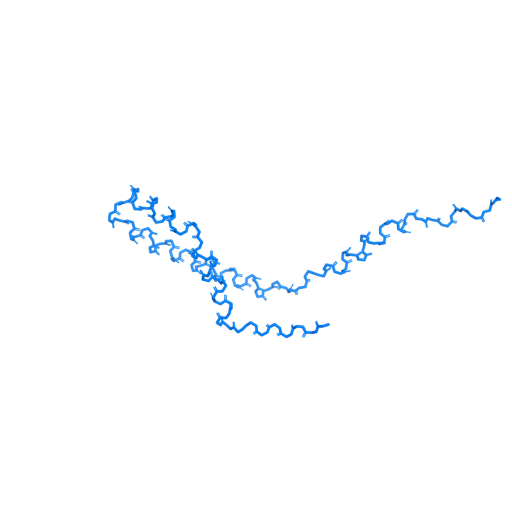 . LEU A 1 83 ? 25.734 29.853 -25.902 1.00 66.44 83 LEU A N 1
ATOM 608 C CA . LEU A 1 83 ? 26.314 29.978 -27.245 1.00 66.44 83 LEU A CA 1
ATOM 609 C C . LEU A 1 83 ? 25.370 30.665 -28.243 1.00 66.44 83 LEU A C 1
ATOM 611 O O . LEU A 1 83 ? 25.821 31.182 -29.258 1.00 66.44 83 LEU A O 1
ATOM 615 N N . ARG A 1 84 ? 24.063 30.718 -27.955 1.00 67.81 84 ARG A N 1
ATOM 616 C CA . ARG A 1 84 ? 23.062 31.379 -28.810 1.00 67.81 84 ARG A CA 1
ATOM 617 C C . ARG A 1 84 ? 23.111 32.913 -28.741 1.00 67.81 84 ARG A C 1
ATOM 619 O O . ARG A 1 84 ? 22.604 33.562 -29.650 1.00 67.81 84 ARG A O 1
ATOM 626 N N . TRP A 1 85 ? 23.717 33.483 -27.696 1.00 59.84 85 TRP A N 1
ATOM 627 C CA . TRP A 1 85 ? 23.907 34.934 -27.536 1.00 59.84 85 TRP A CA 1
ATOM 628 C C . TRP A 1 85 ? 25.245 35.446 -28.093 1.00 59.84 85 TRP A C 1
ATOM 630 O O . TRP A 1 85 ? 25.446 36.655 -28.182 1.00 59.84 85 TRP A O 1
ATOM 640 N N . ALA A 1 86 ? 26.145 34.553 -28.515 1.00 61.66 86 ALA A N 1
ATOM 641 C CA . ALA A 1 86 ? 27.393 34.916 -29.178 1.00 61.66 86 ALA A CA 1
ATOM 642 C C . ALA A 1 86 ? 27.140 35.185 -30.674 1.00 61.66 86 ALA A C 1
ATOM 644 O O . ALA A 1 86 ? 27.367 34.332 -31.531 1.00 61.66 86 ALA A O 1
ATOM 645 N N . GLY A 1 87 ? 26.608 36.368 -30.991 1.00 62.31 87 GLY A N 1
ATOM 646 C CA . GLY A 1 87 ? 26.545 36.864 -32.368 1.00 62.31 87 GLY A CA 1
ATOM 647 C C . GLY A 1 87 ? 27.955 37.103 -32.946 1.00 62.31 87 GLY A C 1
ATOM 648 O O . GLY A 1 87 ? 28.869 37.432 -32.188 1.00 62.31 87 GLY A O 1
ATOM 649 N N . PRO A 1 88 ? 28.163 36.962 -34.268 1.00 55.81 88 PRO A N 1
ATOM 650 C CA . PRO A 1 88 ? 29.464 37.124 -34.926 1.00 55.81 88 PRO A CA 1
ATOM 651 C C . PRO A 1 88 ? 29.869 38.605 -35.071 1.00 55.81 88 PRO A C 1
ATOM 653 O O . PRO A 1 88 ? 30.071 39.106 -36.175 1.00 55.81 88 PRO A O 1
ATOM 656 N N . HIS A 1 89 ? 30.000 39.322 -33.956 1.00 58.78 89 HIS A N 1
ATOM 657 C CA . HIS A 1 89 ? 30.437 40.718 -33.933 1.00 58.78 89 HIS A CA 1
ATOM 658 C C . HIS A 1 89 ? 31.580 40.883 -32.928 1.00 58.78 89 HIS A C 1
ATOM 660 O O . HIS A 1 89 ? 31.350 41.193 -31.763 1.00 58.78 89 HIS A O 1
ATOM 666 N N . GLY A 1 90 ? 32.818 40.635 -33.368 1.00 55.75 90 GLY A N 1
ATOM 667 C CA . GLY A 1 90 ? 33.989 40.821 -32.502 1.00 55.75 90 GLY A CA 1
ATOM 668 C C . GLY A 1 90 ? 35.368 40.487 -33.081 1.00 55.75 90 GLY A C 1
ATOM 669 O O . GLY A 1 90 ? 36.303 40.344 -32.306 1.00 55.75 90 GLY A O 1
ATOM 670 N N . LEU A 1 91 ? 35.528 40.348 -34.404 1.00 52.78 91 LEU A N 1
ATOM 671 C CA . LEU A 1 91 ? 36.836 40.144 -35.049 1.00 52.78 91 LEU A CA 1
ATOM 672 C C . LEU A 1 91 ? 37.045 41.177 -36.168 1.00 52.78 91 LEU A C 1
ATOM 674 O O . LEU A 1 91 ? 37.024 40.829 -37.344 1.00 52.78 91 LEU A O 1
ATOM 678 N N . ALA A 1 92 ? 37.177 42.454 -35.802 1.00 44.38 92 ALA A N 1
ATOM 679 C CA . ALA A 1 92 ? 37.702 43.512 -36.673 1.00 44.38 92 ALA A CA 1
ATOM 680 C C . ALA A 1 92 ? 38.104 44.740 -35.834 1.00 44.38 92 ALA A C 1
ATOM 682 O O . ALA A 1 92 ? 37.359 45.716 -35.757 1.00 44.38 92 ALA A O 1
ATOM 683 N N . SER A 1 93 ? 39.269 44.669 -35.190 1.00 42.81 93 SER A N 1
ATOM 684 C CA . SER A 1 93 ? 40.079 45.823 -34.769 1.00 42.81 93 SER A CA 1
ATOM 685 C C . SER A 1 93 ? 41.487 45.353 -34.449 1.00 42.81 93 SER A C 1
ATOM 687 O O . SER A 1 93 ? 41.575 44.417 -33.620 1.00 42.81 93 SER A O 1
#

Secondary structure (DSSP, 8-state):
--------HHHHHHHHHHHHTSHHHHHHHHHHHHHHGGGHHHHHHHHHHHHHHHHHHHHHHHHHS-S---HHHHHHHHHHTTGGG--S-----